Protein AF-A0A7J6G691-F1 (afdb_monomer_lite)

Foldseek 3Di:
DDDDPDPPPPDPVVVVVVVPPPQPWDKWFFCDFDDDPDPQADTDDGRFIWGWRDDDPVQKTWTDGPRDTHIDGVVRTDDPPPDDDDDD

Radius of gyration: 21.18 Å; chains: 1; bounding box: 38×75×43 Å

pLDDT: mean 78.26, std 21.81, range [35.25, 97.88]

Organism: Cannabis sativa (NCBI:txid3483)

Sequence (88 aa):
MHTGLGVYHFSTCFFYISHVIIESSFILQVIHQFDAQADGELSLSIDDYVVVRQVAPNGWSEGECKGKAGWFPSAYIQQQEKAPASKI

InterPro domains:
  IPR001452 SH3 domain [PF14604] (30-78)
  IPR001452 SH3 domain [PS50002] (23-82)
  IPR001452 SH3 domain [SM00326] (26-81)
  IPR036028 SH3-like domain superfamily [SSF50044] (26-82)

Structure (mmCIF, N/CA/C/O backbone):
data_AF-A0A7J6G691-F1
#
_entry.id   AF-A0A7J6G691-F1
#
loop_
_atom_site.group_PDB
_atom_site.id
_atom_site.type_symbol
_atom_site.label_atom_id
_atom_site.label_alt_id
_atom_site.label_comp_id
_atom_site.label_asym_id
_atom_site.label_entity_id
_atom_site.label_seq_id
_atom_site.pdbx_PDB_ins_code
_atom_site.Cartn_x
_atom_site.Cartn_y
_atom_site.Cartn_z
_atom_site.occupancy
_atom_site.B_iso_or_equiv
_atom_site.auth_seq_id
_atom_site.auth_comp_id
_atom_site.auth_asym_id
_atom_site.auth_atom_id
_atom_site.pdbx_PDB_model_num
ATOM 1 N N . MET A 1 1 ? 20.512 -54.676 13.828 1.00 35.25 1 MET A N 1
ATOM 2 C CA . MET A 1 1 ? 21.157 -54.422 15.134 1.00 35.25 1 MET A CA 1
ATOM 3 C C . MET A 1 1 ? 22.234 -53.375 14.918 1.00 35.25 1 MET A C 1
ATOM 5 O O . MET A 1 1 ? 22.999 -53.524 13.979 1.00 35.25 1 MET A O 1
ATOM 9 N N . HIS A 1 2 ? 22.137 -52.286 15.685 1.00 40.41 2 HIS A N 1
ATOM 10 C CA . HIS A 1 2 ? 22.938 -51.051 15.689 1.00 40.41 2 HIS A CA 1
ATOM 11 C C . HIS A 1 2 ? 24.422 -51.252 15.316 1.00 40.41 2 HIS A C 1
ATOM 13 O O . HIS A 1 2 ? 24.990 -52.280 15.653 1.00 40.41 2 HIS A O 1
ATOM 19 N N . THR A 1 3 ? 25.112 -50.335 14.636 1.00 45.47 3 THR A N 1
ATOM 20 C CA . THR A 1 3 ? 25.376 -48.945 15.049 1.00 45.47 3 THR A CA 1
ATOM 21 C C . THR A 1 3 ? 25.932 -48.121 13.885 1.00 45.47 3 THR A C 1
ATOM 23 O O . THR A 1 3 ? 26.741 -48.620 13.109 1.00 45.47 3 THR A O 1
ATOM 26 N N . GLY A 1 4 ? 25.617 -46.829 13.846 1.00 44.59 4 GLY A N 1
ATOM 27 C CA . GLY A 1 4 ? 26.367 -45.862 13.051 1.00 44.59 4 GLY A CA 1
ATOM 28 C C . GLY A 1 4 ? 25.788 -44.471 13.226 1.00 44.59 4 GLY A C 1
ATOM 29 O O . GLY A 1 4 ? 24.971 -44.050 12.416 1.00 44.59 4 GLY A O 1
ATOM 30 N N . LEU A 1 5 ? 26.170 -43.795 14.317 1.00 50.59 5 LEU A N 1
ATOM 31 C CA . LEU A 1 5 ? 25.908 -42.373 14.539 1.00 50.59 5 LEU A CA 1
ATOM 32 C C . LEU A 1 5 ? 26.558 -41.570 13.402 1.00 50.59 5 LEU A C 1
ATOM 34 O O . LEU A 1 5 ? 27.717 -41.170 13.477 1.00 50.59 5 LEU A O 1
ATOM 38 N N . GLY A 1 6 ? 25.796 -41.355 12.334 1.00 42.66 6 GLY A N 1
ATOM 39 C CA . GLY A 1 6 ? 26.063 -40.326 11.348 1.00 42.66 6 GLY A CA 1
ATOM 40 C C . GLY A 1 6 ? 25.718 -38.989 11.976 1.00 42.66 6 GLY A C 1
ATOM 41 O O . GLY A 1 6 ? 24.553 -38.685 12.216 1.00 42.66 6 GLY A O 1
ATOM 42 N N . VAL A 1 7 ? 26.758 -38.233 12.288 1.00 53.47 7 VAL A N 1
ATOM 43 C CA . VAL A 1 7 ? 26.731 -36.824 12.656 1.00 53.47 7 VAL A CA 1
ATOM 44 C C . VAL A 1 7 ? 25.900 -36.024 11.649 1.00 53.47 7 VAL A C 1
ATOM 46 O O . VAL A 1 7 ? 26.407 -35.529 10.647 1.00 53.47 7 VAL A O 1
ATOM 49 N N . TYR A 1 8 ? 24.604 -35.859 11.909 1.00 43.91 8 TYR A N 1
ATOM 50 C CA . TYR A 1 8 ? 23.865 -34.766 11.295 1.00 43.91 8 TYR A CA 1
ATOM 51 C C . TYR A 1 8 ? 24.353 -33.506 11.991 1.00 43.91 8 TYR A C 1
ATOM 53 O O . TYR A 1 8 ? 23.893 -33.141 13.071 1.00 43.91 8 TYR A O 1
ATOM 61 N N . HIS A 1 9 ? 25.368 -32.903 11.381 1.00 49.12 9 HIS A N 1
ATOM 62 C CA . HIS A 1 9 ? 25.708 -31.501 11.507 1.00 49.12 9 HIS A CA 1
ATOM 63 C C . HIS A 1 9 ? 24.410 -30.721 11.266 1.00 49.12 9 HIS A C 1
ATOM 65 O O . HIS A 1 9 ? 24.066 -30.402 10.128 1.00 49.12 9 HIS A O 1
ATOM 71 N N . PHE A 1 10 ? 23.623 -30.532 12.331 1.00 49.34 10 PHE A N 1
ATOM 72 C CA . PHE A 1 10 ? 22.460 -29.663 12.337 1.00 49.34 10 PHE A CA 1
ATOM 73 C C . PHE A 1 10 ? 23.021 -28.280 12.072 1.00 49.34 10 PHE A C 1
ATOM 75 O O . PHE A 1 10 ? 23.562 -27.626 12.959 1.00 49.34 10 PHE A O 1
ATOM 82 N N . SER A 1 11 ? 23.010 -27.936 10.787 1.00 48.88 11 SER A N 1
ATOM 83 C CA . SER A 1 11 ? 23.570 -26.722 10.239 1.00 48.88 11 SER A CA 1
ATOM 84 C C . SER A 1 11 ? 23.109 -25.559 11.101 1.00 48.88 11 SER A C 1
ATOM 86 O O . SER A 1 11 ? 21.912 -25.282 11.188 1.00 48.88 11 SER A O 1
ATOM 88 N N . THR A 1 12 ? 24.052 -24.874 11.740 1.00 54.12 12 THR A N 1
ATOM 89 C CA . THR A 1 12 ? 23.808 -23.649 12.508 1.00 54.12 12 THR A CA 1
ATOM 90 C C . THR A 1 12 ? 23.033 -22.614 11.670 1.00 54.12 12 THR A C 1
ATOM 92 O O . THR A 1 12 ? 22.332 -21.766 12.217 1.00 54.12 12 THR A O 1
ATOM 95 N N . CYS A 1 13 ? 23.059 -22.739 10.334 1.00 51.09 13 CYS A N 1
ATOM 96 C CA . CYS A 1 13 ? 22.236 -21.968 9.410 1.00 51.09 13 CYS A CA 1
ATOM 97 C C . CYS A 1 13 ? 20.728 -22.231 9.554 1.00 51.09 13 CYS A C 1
ATOM 99 O O . CYS A 1 13 ? 19.970 -21.280 9.465 1.00 51.09 13 CYS A O 1
ATOM 101 N N . PHE A 1 14 ? 20.255 -23.453 9.820 1.00 51.75 14 PHE A N 1
ATOM 102 C CA . PHE A 1 14 ? 18.807 -23.723 9.917 1.00 51.75 14 PHE A CA 1
ATOM 103 C C . PHE A 1 14 ? 18.149 -23.013 11.115 1.00 51.75 14 PHE A C 1
ATOM 105 O O . PHE A 1 14 ? 17.019 -22.536 11.008 1.00 51.75 14 PHE A O 1
ATOM 112 N N . PHE A 1 15 ? 18.870 -22.868 12.232 1.00 49.47 15 PHE A N 1
ATOM 113 C CA . PHE A 1 15 ? 18.390 -22.101 13.388 1.00 49.47 15 PHE A CA 1
ATOM 114 C C . PHE A 1 15 ? 18.596 -20.584 13.228 1.00 49.47 15 PHE A C 1
ATOM 116 O O . PHE A 1 15 ? 17.741 -19.823 13.671 1.00 49.47 15 PHE A O 1
ATOM 123 N N . TYR A 1 16 ? 19.659 -20.127 12.552 1.00 49.97 16 TYR A N 1
ATOM 124 C CA . TYR A 1 16 ? 19.876 -18.701 12.247 1.00 49.97 1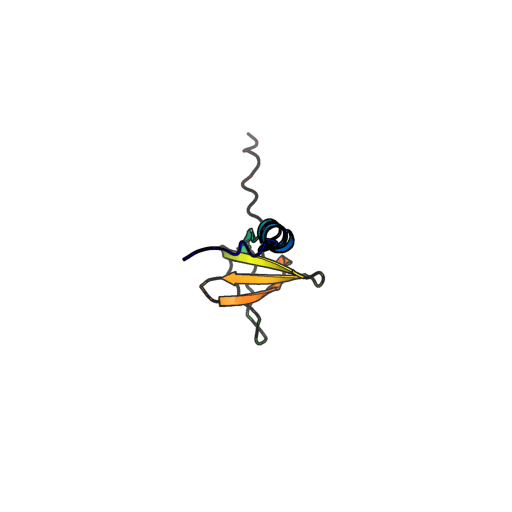6 TYR A CA 1
ATOM 125 C C . TYR A 1 16 ? 18.865 -18.159 11.222 1.00 49.97 16 TYR A C 1
ATOM 127 O O . TYR A 1 16 ? 18.326 -17.070 11.397 1.00 49.97 16 TYR A O 1
ATOM 135 N N . ILE A 1 17 ? 18.530 -18.960 10.207 1.00 53.31 17 ILE A N 1
ATOM 136 C CA . ILE A 1 17 ? 17.513 -18.631 9.201 1.00 53.31 17 ILE A CA 1
ATOM 137 C C . ILE A 1 17 ? 16.108 -18.643 9.821 1.00 53.31 17 ILE A C 1
ATOM 139 O O . ILE A 1 17 ? 15.252 -17.927 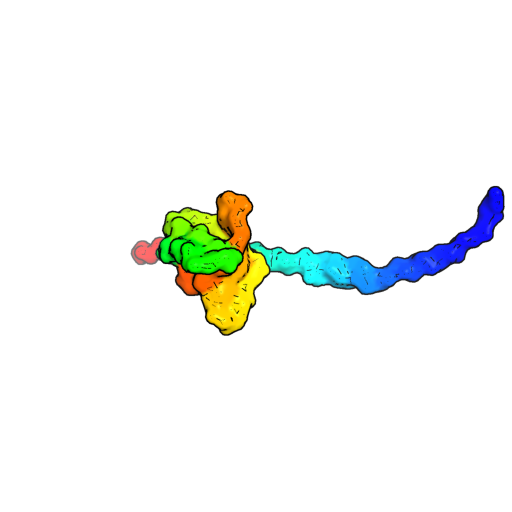9.339 1.00 53.31 17 ILE A O 1
ATOM 143 N N . SER A 1 18 ? 15.864 -19.369 10.918 1.00 50.72 18 SER A N 1
ATOM 144 C CA . SER A 1 18 ? 14.573 -19.315 11.631 1.00 50.72 18 SER A CA 1
ATOM 145 C C . SER A 1 18 ? 14.472 -18.142 12.625 1.00 50.72 18 SER A C 1
ATOM 147 O O . SER A 1 18 ? 13.379 -17.647 12.873 1.00 50.72 18 SER A O 1
ATOM 149 N N . H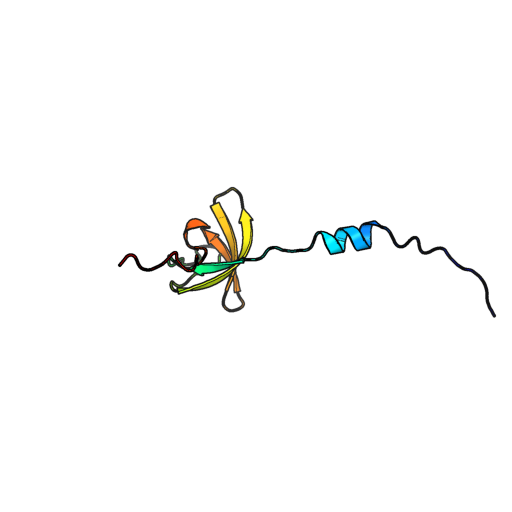IS A 1 19 ? 15.595 -17.670 13.188 1.00 47.94 19 HIS A N 1
ATOM 150 C CA . HIS A 1 19 ? 15.630 -16.542 14.140 1.00 47.94 19 HIS A CA 1
ATOM 151 C C . HIS A 1 19 ? 15.597 -15.154 13.467 1.00 47.94 19 HIS A C 1
ATOM 153 O O . HIS A 1 19 ? 15.259 -14.176 14.128 1.00 47.94 19 HIS A O 1
ATOM 159 N N . VAL A 1 20 ? 15.927 -15.055 12.171 1.00 47.09 20 VAL A N 1
ATOM 160 C CA . VAL A 1 20 ? 15.854 -13.818 11.355 1.00 47.09 20 VAL A CA 1
ATOM 161 C C . VAL A 1 20 ? 14.544 -13.751 10.541 1.00 47.09 20 VAL A C 1
ATOM 163 O O . VAL A 1 20 ? 14.429 -12.999 9.588 1.00 47.09 20 VAL A O 1
ATOM 166 N N . ILE A 1 21 ? 13.516 -14.519 10.914 1.00 51.28 21 ILE A N 1
ATOM 167 C CA . ILE A 1 21 ? 12.164 -14.450 10.321 1.00 51.28 21 ILE A CA 1
ATOM 168 C C . ILE A 1 21 ? 11.200 -13.960 11.401 1.00 51.28 21 ILE A C 1
ATOM 170 O O . ILE A 1 21 ? 10.187 -14.573 11.720 1.00 51.28 21 ILE A O 1
ATOM 174 N N . ILE A 1 22 ? 11.546 -12.831 12.014 1.00 52.34 22 ILE A N 1
ATOM 175 C CA . ILE A 1 22 ? 10.526 -11.957 12.584 1.00 52.34 22 ILE A CA 1
ATOM 176 C C . ILE A 1 22 ? 10.219 -10.973 11.462 1.00 52.34 22 ILE A C 1
ATOM 178 O O . ILE A 1 22 ? 10.750 -9.864 11.423 1.00 52.34 22 ILE A O 1
ATOM 182 N N . GLU A 1 23 ? 9.417 -11.440 10.503 1.00 57.78 23 GLU A N 1
ATOM 183 C CA . GLU A 1 23 ? 8.718 -10.595 9.539 1.00 57.78 23 GLU A CA 1
ATOM 184 C C . GLU A 1 23 ? 7.942 -9.569 10.370 1.00 57.78 23 GLU A C 1
ATOM 186 O O . GLU A 1 23 ? 6.878 -9.867 10.913 1.00 57.78 23 GLU A O 1
ATOM 191 N N . SER A 1 24 ? 8.522 -8.388 10.586 1.00 70.69 24 SER A N 1
ATOM 192 C CA . SER A 1 24 ? 7.853 -7.294 11.286 1.00 70.69 24 SER A CA 1
ATOM 193 C C . SER A 1 24 ? 6.775 -6.742 10.365 1.00 70.69 24 SER A C 1
ATOM 195 O O . SER A 1 24 ? 6.936 -5.679 9.774 1.00 70.69 24 SER A O 1
ATOM 197 N N . SER A 1 25 ? 5.688 -7.493 10.208 1.00 80.19 25 SER A N 1
ATOM 198 C CA . SER A 1 25 ? 4.488 -6.988 9.575 1.00 80.19 25 SER A CA 1
ATOM 199 C C . SER A 1 25 ? 3.763 -6.089 10.562 1.00 80.19 25 SER A C 1
ATOM 201 O O . SER A 1 25 ? 3.587 -6.455 11.727 1.00 80.19 25 SER A O 1
ATOM 203 N N . PHE A 1 26 ? 3.326 -4.926 10.109 1.00 88.50 26 PHE A N 1
ATOM 204 C CA . PHE A 1 26 ? 2.638 -3.952 10.946 1.00 88.50 26 PHE A CA 1
ATOM 205 C C . PHE A 1 26 ? 1.247 -3.671 10.384 1.00 88.50 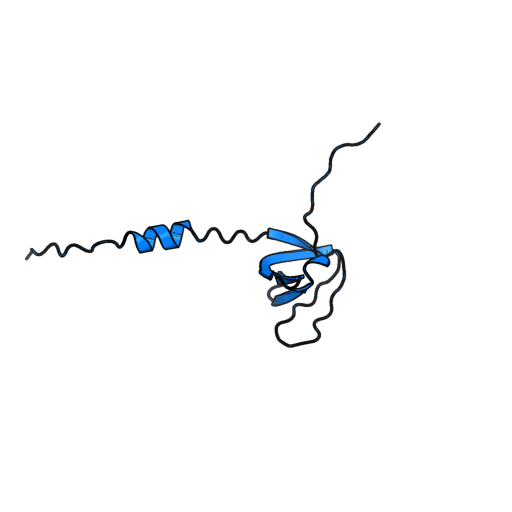26 PHE A C 1
ATOM 207 O O . PHE A 1 26 ? 1.050 -3.592 9.174 1.00 88.50 26 PHE A O 1
ATOM 214 N N . ILE A 1 27 ? 0.267 -3.554 11.280 1.00 92.50 27 ILE A N 1
ATOM 215 C CA . ILE A 1 27 ? -1.123 -3.271 10.917 1.00 92.50 27 ILE A CA 1
ATOM 216 C C . ILE A 1 27 ? -1.318 -1.761 10.937 1.00 92.50 27 ILE A C 1
ATOM 218 O O . ILE A 1 27 ? -1.175 -1.141 11.991 1.00 92.50 27 ILE A O 1
ATOM 222 N N . LEU A 1 28 ? -1.662 -1.184 9.789 1.00 94.62 28 LEU A N 1
ATOM 223 C CA . LEU A 1 28 ? -1.892 0.254 9.637 1.00 94.62 28 LEU A CA 1
ATOM 224 C C . LEU A 1 28 ? -3.306 0.533 9.166 1.00 94.62 28 LEU A C 1
ATOM 226 O O . LEU A 1 28 ? -3.885 -0.263 8.428 1.00 94.62 28 LEU A O 1
ATOM 230 N N . GLN A 1 29 ? -3.837 1.679 9.579 1.00 95.88 29 GLN A N 1
ATOM 231 C CA . GLN A 1 29 ? -5.124 2.159 9.095 1.00 95.88 29 GLN A CA 1
ATOM 232 C C . GLN A 1 29 ? -4.928 2.867 7.756 1.00 95.88 29 GLN A C 1
ATOM 234 O O . GLN A 1 29 ? -3.985 3.643 7.588 1.00 95.88 29 GLN A O 1
ATOM 239 N N . VAL A 1 30 ? -5.838 2.627 6.823 1.00 96.44 30 VAL A N 1
ATOM 240 C CA . VAL A 1 30 ? -5.927 3.358 5.563 1.00 96.44 30 VAL A CA 1
ATOM 241 C C . VAL A 1 30 ? -6.536 4.738 5.819 1.00 96.44 30 VAL A C 1
ATOM 243 O O . VAL A 1 30 ? -7.665 4.850 6.297 1.00 96.44 30 VAL A O 1
ATOM 246 N N . ILE A 1 31 ? -5.804 5.789 5.454 1.00 96.81 31 ILE A N 1
ATOM 247 C CA . ILE A 1 31 ? -6.234 7.191 5.588 1.00 96.81 31 ILE A CA 1
ATOM 248 C C . ILE A 1 31 ? -6.653 7.820 4.250 1.00 96.81 31 ILE A C 1
ATOM 250 O O . ILE A 1 31 ? -7.293 8.871 4.232 1.00 96.81 31 ILE A O 1
ATOM 254 N N . HIS A 1 32 ? -6.337 7.168 3.127 1.00 96.81 32 HIS A N 1
ATOM 255 C CA . HIS A 1 32 ? -6.723 7.594 1.783 1.00 96.81 32 HIS A CA 1
ATOM 256 C C . HIS A 1 32 ? -7.174 6.401 0.937 1.00 96.81 32 HIS A C 1
ATOM 258 O O . HIS A 1 32 ? -6.545 5.346 0.959 1.00 96.81 32 HIS A O 1
ATOM 264 N N . GLN A 1 33 ? -8.250 6.578 0.167 1.00 97.06 33 GLN A N 1
ATOM 265 C CA . GLN A 1 33 ? -8.705 5.564 -0.783 1.00 97.06 33 GLN A CA 1
ATOM 266 C C . GLN A 1 33 ? -7.691 5.417 -1.921 1.00 97.06 33 GLN A C 1
ATOM 268 O O . GLN A 1 33 ? -7.144 6.408 -2.407 1.00 97.06 33 GLN A O 1
ATOM 273 N N . PHE A 1 34 ? -7.479 4.183 -2.367 1.00 97.38 34 PHE A N 1
ATOM 274 C CA . PHE A 1 34 ? -6.679 3.875 -3.545 1.00 97.38 34 PHE A CA 1
ATOM 275 C C . PHE A 1 34 ? -7.383 2.793 -4.354 1.00 97.38 34 PHE A C 1
ATOM 277 O O . PHE A 1 34 ? -7.740 1.749 -3.815 1.00 97.38 34 PHE A O 1
ATOM 284 N N . ASP A 1 35 ? -7.585 3.036 -5.641 1.00 97.44 35 ASP A N 1
ATOM 285 C CA . ASP A 1 35 ? -8.134 2.054 -6.566 1.00 97.44 35 ASP A CA 1
ATOM 286 C C . ASP A 1 35 ? -6.978 1.460 -7.371 1.00 97.44 35 ASP A C 1
ATOM 288 O O . ASP A 1 35 ? -6.253 2.206 -8.029 1.00 97.44 35 ASP A O 1
ATOM 292 N N . ALA A 1 36 ? -6.800 0.137 -7.320 1.00 96.62 36 ALA A N 1
ATOM 293 C CA . ALA A 1 36 ? -5.788 -0.558 -8.111 1.00 96.62 36 ALA A CA 1
ATOM 294 C C . ALA A 1 36 ? -5.952 -0.242 -9.610 1.00 96.62 36 ALA A C 1
ATOM 296 O O . ALA A 1 36 ? -7.043 -0.368 -10.172 1.00 96.62 36 ALA A O 1
ATOM 297 N N . GLN A 1 37 ? -4.863 0.180 -10.242 1.00 96.25 37 GLN A N 1
ATOM 298 C CA . GLN A 1 37 ? -4.755 0.569 -11.648 1.00 96.25 37 GLN A CA 1
ATOM 299 C C . GLN A 1 37 ? -4.078 -0.515 -12.501 1.00 96.25 37 GLN A C 1
ATOM 301 O O . GLN A 1 37 ? -4.269 -0.546 -13.718 1.00 96.25 37 GLN A O 1
ATOM 306 N N . ALA A 1 38 ? -3.296 -1.401 -11.883 1.00 95.88 38 ALA A N 1
ATOM 307 C CA . ALA A 1 38 ? -2.572 -2.480 -12.544 1.00 95.88 38 ALA A CA 1
ATOM 308 C C . ALA A 1 38 ? -2.685 -3.814 -11.790 1.00 95.88 38 ALA A C 1
ATOM 310 O O . ALA A 1 38 ? -3.074 -3.880 -10.623 1.00 95.88 38 ALA A O 1
ATOM 311 N N . ASP A 1 39 ? -2.328 -4.900 -12.478 1.00 94.75 39 ASP A N 1
ATOM 312 C CA . ASP A 1 39 ? -2.219 -6.217 -11.855 1.00 94.75 39 ASP A CA 1
ATOM 313 C C . ASP A 1 39 ? -1.127 -6.207 -10.771 1.00 94.75 39 ASP A C 1
ATOM 315 O O . ASP A 1 39 ? -0.054 -5.628 -10.957 1.00 94.75 39 ASP A O 1
ATOM 319 N N . GLY A 1 40 ? -1.419 -6.818 -9.623 1.00 94.94 40 GLY A N 1
ATOM 320 C CA . GLY A 1 40 ? -0.539 -6.812 -8.452 1.00 94.94 40 GLY A CA 1
ATOM 321 C C . GLY A 1 40 ? -0.702 -5.609 -7.516 1.00 94.94 40 GLY A C 1
ATOM 322 O O . GLY A 1 40 ? -0.078 -5.592 -6.455 1.00 94.94 40 GLY A O 1
ATOM 323 N N . GLU A 1 41 ? -1.548 -4.630 -7.843 1.00 97.56 41 GLU A N 1
ATOM 324 C CA . GLU A 1 41 ? -1.904 -3.537 -6.931 1.00 97.56 41 GLU A CA 1
ATOM 325 C C . GLU A 1 41 ? -3.103 -3.902 -6.040 1.00 97.56 41 GLU A C 1
ATOM 327 O O . GLU A 1 41 ? -3.994 -4.664 -6.427 1.00 97.56 41 GLU A O 1
ATOM 332 N N . LEU A 1 42 ? -3.137 -3.351 -4.824 1.00 97.50 42 LEU A N 1
ATOM 333 C CA . LEU A 1 42 ? -4.194 -3.596 -3.842 1.00 97.50 42 LEU A CA 1
ATOM 334 C C . LEU A 1 42 ? -5.051 -2.346 -3.655 1.00 97.50 42 LEU A C 1
ATOM 336 O O . LEU A 1 42 ? -4.564 -1.334 -3.160 1.00 97.50 42 LEU A O 1
ATOM 340 N N . SER A 1 43 ? -6.345 -2.437 -3.970 1.00 97.44 43 SER A N 1
ATOM 341 C CA . SER A 1 43 ? -7.287 -1.365 -3.641 1.00 97.44 43 SER A CA 1
ATOM 342 C C . SER A 1 43 ? -7.459 -1.222 -2.126 1.00 97.44 43 SER A C 1
ATOM 344 O O . SER A 1 43 ? -7.635 -2.215 -1.417 1.00 97.44 43 SER A O 1
ATOM 346 N N . LEU A 1 44 ? -7.482 0.018 -1.644 1.00 97.06 44 LEU A N 1
ATOM 347 C CA . LEU A 1 44 ? -7.652 0.382 -0.242 1.00 97.06 44 LEU A CA 1
ATOM 348 C C . LEU A 1 44 ? -8.936 1.191 -0.052 1.00 97.06 44 LEU A C 1
ATOM 350 O O . LEU A 1 44 ? -9.215 2.101 -0.831 1.00 97.06 44 LEU A O 1
ATOM 354 N N . SER A 1 45 ? -9.689 0.911 1.011 1.00 97.12 45 SER A N 1
ATOM 355 C CA . SER A 1 45 ? -10.805 1.755 1.457 1.00 97.12 45 SER A CA 1
ATOM 356 C C . SER A 1 45 ? -10.435 2.459 2.757 1.00 97.12 45 SER A C 1
ATOM 358 O O . SER A 1 45 ? -9.814 1.855 3.626 1.00 97.12 45 SER A O 1
ATOM 360 N N . ILE A 1 46 ? -10.803 3.735 2.887 1.00 96.12 46 ILE A N 1
ATOM 361 C CA . ILE A 1 46 ? -10.567 4.516 4.112 1.00 96.12 46 ILE A CA 1
ATOM 362 C C . ILE A 1 46 ? -11.155 3.773 5.318 1.00 96.12 46 ILE A C 1
ATOM 364 O O . ILE A 1 46 ? -12.194 3.124 5.195 1.00 96.12 46 ILE A O 1
ATOM 368 N N . ASP A 1 47 ? -10.469 3.863 6.459 1.00 94.31 47 ASP A N 1
ATOM 369 C CA . ASP A 1 47 ? -10.797 3.187 7.721 1.00 94.31 47 ASP A CA 1
ATOM 370 C C . ASP A 1 47 ? -10.638 1.656 7.728 1.00 94.31 47 ASP A C 1
ATOM 372 O O . ASP A 1 47 ? -10.793 1.038 8.784 1.00 94.31 47 ASP A O 1
ATOM 376 N N . ASP A 1 48 ? -10.246 1.029 6.613 1.00 94.31 48 ASP A N 1
ATOM 377 C CA . ASP A 1 48 ? -9.763 -0.352 6.654 1.00 94.31 48 ASP A CA 1
ATOM 378 C C . ASP A 1 48 ? -8.395 -0.437 7.345 1.00 94.31 48 ASP A C 1
ATOM 380 O O . ASP A 1 48 ? -7.639 0.533 7.453 1.00 94.31 48 ASP A O 1
ATOM 384 N N . TYR A 1 49 ? -8.047 -1.655 7.754 1.00 94.31 49 TYR A N 1
ATOM 385 C CA . TYR A 1 49 ? -6.718 -1.997 8.237 1.00 94.31 49 TYR A CA 1
ATOM 386 C C . TYR A 1 49 ? -6.017 -2.917 7.240 1.00 94.31 49 TYR A C 1
ATOM 388 O O . TYR A 1 49 ? -6.602 -3.889 6.753 1.00 94.31 49 TYR A O 1
ATOM 396 N N . VAL A 1 50 ? -4.752 -2.619 6.960 1.00 95.56 50 VAL A N 1
ATOM 397 C CA . VAL A 1 50 ? -3.892 -3.417 6.083 1.00 95.56 50 VAL A CA 1
ATOM 398 C C . VAL A 1 50 ? -2.704 -3.948 6.869 1.00 95.56 50 VAL A C 1
ATOM 400 O O . VAL A 1 50 ? -2.092 -3.229 7.663 1.00 95.56 50 VAL A O 1
ATOM 403 N N . VAL A 1 51 ? -2.382 -5.220 6.652 1.00 94.69 51 VAL A N 1
ATOM 404 C CA . VAL A 1 51 ? -1.157 -5.832 7.166 1.00 94.69 51 VAL A CA 1
ATOM 405 C C . VAL A 1 51 ? -0.049 -5.510 6.176 1.00 94.69 51 VAL A C 1
ATOM 407 O O . VAL A 1 51 ? -0.012 -6.080 5.088 1.00 94.69 51 VAL A O 1
ATOM 410 N N . VAL A 1 52 ? 0.842 -4.589 6.521 1.00 94.31 52 VAL A N 1
ATOM 411 C CA . VAL A 1 52 ? 1.999 -4.262 5.684 1.00 94.31 52 VAL A CA 1
ATOM 412 C C . VAL A 1 52 ? 3.090 -5.285 5.934 1.00 94.31 52 VAL A C 1
ATOM 414 O O . VAL A 1 52 ? 3.476 -5.494 7.081 1.00 94.31 52 VAL A O 1
ATOM 417 N N . ARG A 1 53 ? 3.590 -5.904 4.865 1.00 92.06 53 ARG A N 1
ATOM 418 C CA . ARG A 1 53 ? 4.663 -6.909 4.916 1.00 92.06 53 ARG A CA 1
ATOM 419 C C . ARG A 1 53 ? 6.007 -6.319 4.520 1.00 92.06 53 ARG A C 1
ATOM 421 O O . ARG A 1 53 ? 7.015 -6.630 5.143 1.00 92.06 53 ARG A O 1
ATOM 428 N N . GLN A 1 54 ? 6.016 -5.421 3.533 1.00 91.62 54 GLN A N 1
ATOM 429 C CA . GLN A 1 54 ? 7.224 -4.695 3.157 1.00 91.62 54 GLN A CA 1
ATOM 430 C C . GLN A 1 54 ? 6.940 -3.253 2.750 1.00 91.62 54 GLN A C 1
ATOM 432 O O . GLN A 1 54 ? 5.859 -2.918 2.267 1.00 91.62 54 GLN A O 1
ATOM 437 N N . VAL A 1 55 ? 7.971 -2.420 2.874 1.00 92.50 55 VAL A N 1
ATOM 438 C CA . VAL A 1 55 ? 8.018 -1.067 2.317 1.00 92.50 55 VAL A CA 1
ATOM 439 C C . VAL A 1 55 ? 9.195 -1.003 1.359 1.00 92.50 55 VAL A C 1
ATOM 441 O O . VAL A 1 55 ? 10.334 -1.276 1.741 1.00 92.50 55 VAL A O 1
ATOM 444 N N . ALA A 1 56 ? 8.922 -0.669 0.108 1.00 92.81 56 ALA A N 1
ATOM 445 C CA . ALA A 1 56 ? 9.931 -0.443 -0.907 1.00 92.81 56 ALA A CA 1
ATOM 446 C C . ALA A 1 56 ? 10.436 1.014 -0.850 1.00 92.81 56 ALA A C 1
ATOM 448 O O . ALA A 1 56 ? 9.685 1.939 -0.529 1.00 92.81 56 ALA A O 1
ATOM 449 N N . PRO A 1 57 ? 11.709 1.266 -1.206 1.00 92.75 57 PRO A N 1
ATOM 450 C CA . PRO A 1 57 ? 12.301 2.606 -1.152 1.00 92.75 57 PRO A CA 1
ATOM 451 C C . PRO A 1 57 ? 11.707 3.589 -2.177 1.00 92.75 57 PRO A C 1
ATOM 453 O O . PRO A 1 57 ? 12.013 4.776 -2.138 1.00 92.75 57 PRO A O 1
ATOM 456 N N . ASN A 1 58 ? 10.863 3.113 -3.096 1.00 93.62 58 ASN A N 1
ATOM 457 C CA . ASN A 1 58 ? 10.162 3.916 -4.099 1.00 93.62 58 ASN A CA 1
ATOM 458 C C . ASN A 1 58 ? 8.834 4.514 -3.584 1.00 93.62 58 ASN A C 1
ATOM 460 O O . ASN A 1 58 ? 8.072 5.057 -4.381 1.00 93.62 58 ASN A O 1
ATOM 464 N N . GLY A 1 59 ? 8.542 4.396 -2.285 1.00 95.56 59 GLY A N 1
ATOM 465 C CA . GLY A 1 59 ? 7.321 4.929 -1.675 1.00 95.56 59 GLY A CA 1
ATOM 466 C C . GLY A 1 59 ? 6.092 4.030 -1.824 1.00 95.56 59 GLY A C 1
ATOM 467 O O . GLY A 1 59 ? 4.973 4.497 -1.602 1.00 95.56 59 GLY A O 1
ATOM 468 N N . TRP A 1 60 ? 6.290 2.765 -2.197 1.00 96.88 60 TRP A N 1
ATOM 469 C CA . TRP A 1 60 ? 5.241 1.752 -2.239 1.00 96.88 60 TRP A CA 1
ATOM 470 C C . TRP A 1 60 ? 5.387 0.756 -1.096 1.00 96.88 60 TRP A C 1
ATOM 472 O O . TRP A 1 60 ? 6.492 0.379 -0.710 1.00 96.88 60 TRP A O 1
ATOM 482 N N . SER A 1 61 ? 4.257 0.290 -0.588 1.00 96.31 61 SER A N 1
ATOM 483 C CA . SER A 1 61 ? 4.172 -0.782 0.393 1.00 96.31 61 SER A CA 1
ATOM 484 C C . SER A 1 61 ? 3.447 -1.974 -0.211 1.00 96.31 61 SER A C 1
ATOM 486 O O . SER A 1 61 ? 2.493 -1.800 -0.968 1.00 96.31 61 SER A O 1
ATOM 488 N N . GLU A 1 62 ? 3.876 -3.176 0.155 1.00 96.19 62 GLU A N 1
ATOM 489 C CA . GLU A 1 62 ? 3.119 -4.397 -0.100 1.00 96.19 62 GLU A CA 1
ATOM 490 C C . GLU A 1 62 ? 2.403 -4.807 1.182 1.00 96.19 62 GLU A C 1
ATOM 492 O O . GLU A 1 62 ? 2.990 -4.815 2.274 1.00 96.19 62 GLU A O 1
ATOM 497 N N . GLY A 1 63 ? 1.141 -5.187 1.054 1.00 95.38 63 GLY A N 1
ATOM 498 C CA . GLY A 1 63 ? 0.378 -5.677 2.184 1.00 95.38 63 GLY A CA 1
ATOM 499 C C . GLY A 1 63 ? -0.815 -6.515 1.779 1.00 95.38 63 GLY A C 1
ATOM 500 O O . GLY A 1 63 ? -1.036 -6.795 0.601 1.00 95.38 63 GLY A O 1
ATOM 501 N N . GLU A 1 64 ? -1.572 -6.919 2.789 1.00 95.38 64 GLU A N 1
ATOM 502 C CA . GLU A 1 64 ? -2.773 -7.725 2.636 1.00 95.38 64 GLU A CA 1
ATOM 503 C C . GLU A 1 64 ? -3.958 -7.083 3.360 1.00 95.38 64 GLU A C 1
ATOM 505 O O . GLU A 1 64 ? -3.859 -6.665 4.518 1.00 95.38 64 GLU A O 1
ATOM 510 N N . CYS A 1 65 ? -5.094 -7.019 2.671 1.00 93.19 65 CYS A N 1
ATOM 511 C CA . CYS A 1 65 ? -6.368 -6.582 3.225 1.00 93.19 65 CYS A CA 1
ATOM 512 C C . CYS A 1 65 ? -7.493 -7.426 2.617 1.00 93.19 65 CYS A C 1
ATOM 514 O O . CYS A 1 65 ? -7.504 -7.693 1.415 1.00 93.19 65 CYS A O 1
ATOM 516 N N . LYS A 1 66 ? -8.455 -7.865 3.442 1.00 89.44 66 LYS A N 1
ATOM 517 C CA . LYS A 1 66 ? -9.641 -8.629 2.995 1.00 89.44 66 LYS A CA 1
ATOM 518 C C . LYS A 1 66 ? -9.291 -9.867 2.141 1.00 89.44 66 LYS A C 1
ATOM 520 O O . LYS A 1 66 ? -9.9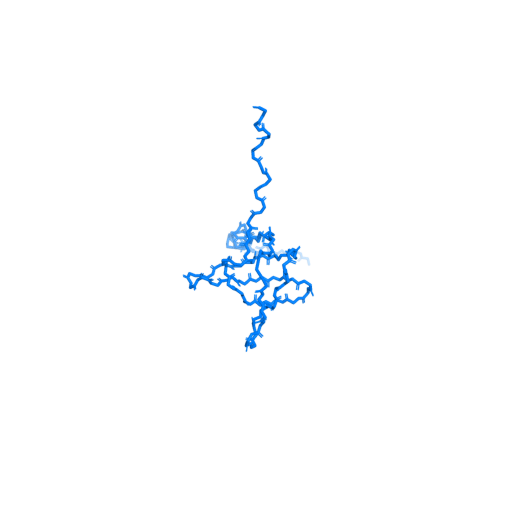98 -10.190 1.189 1.00 89.44 66 LYS A O 1
ATOM 525 N N . GLY A 1 67 ? -8.191 -10.550 2.474 1.00 91.00 67 GLY A N 1
ATOM 526 C CA . GLY A 1 67 ? -7.713 -11.745 1.765 1.00 91.00 67 GLY A CA 1
ATOM 527 C C . GLY A 1 67 ? -7.107 -11.477 0.383 1.00 91.00 67 GLY A C 1
ATOM 528 O O . GLY A 1 67 ? -6.900 -12.419 -0.380 1.00 91.00 67 GLY A O 1
ATOM 529 N N . LYS A 1 68 ? -6.841 -10.213 0.038 1.00 94.56 68 LYS A N 1
ATOM 530 C CA . LYS A 1 68 ? -6.131 -9.811 -1.179 1.00 94.56 68 LYS A CA 1
ATOM 531 C C . LYS A 1 68 ? -4.801 -9.183 -0.806 1.00 94.56 68 LYS A C 1
ATOM 533 O O . LYS A 1 68 ? -4.747 -8.364 0.109 1.00 94.56 68 LYS A O 1
ATOM 538 N N . ALA A 1 69 ? -3.762 -9.533 -1.550 1.00 95.56 69 ALA A N 1
ATOM 539 C CA . ALA A 1 69 ? -2.437 -8.963 -1.399 1.00 95.56 69 ALA A CA 1
ATOM 540 C C . ALA A 1 69 ? -2.051 -8.145 -2.629 1.00 95.56 69 ALA A C 1
ATOM 542 O O . ALA A 1 69 ? -2.443 -8.484 -3.746 1.00 95.56 69 ALA A O 1
ATOM 543 N N . GLY A 1 70 ? -1.270 -7.094 -2.410 1.00 97.44 70 GLY A N 1
ATOM 544 C CA . GLY A 1 70 ? -0.741 -6.277 -3.491 1.00 97.44 70 GLY A CA 1
ATOM 545 C C . GLY A 1 70 ? -0.089 -4.992 -3.004 1.00 97.44 70 GLY A C 1
ATOM 546 O O . GLY A 1 70 ? 0.049 -4.745 -1.801 1.00 97.44 70 GLY A O 1
ATOM 547 N N . TRP A 1 71 ? 0.310 -4.187 -3.978 1.00 97.88 71 TRP A N 1
ATOM 548 C CA . TRP A 1 71 ? 1.054 -2.951 -3.792 1.00 97.88 71 TRP A CA 1
ATOM 549 C C . TRP A 1 71 ? 0.143 -1.728 -3.716 1.00 97.88 71 TRP A C 1
ATOM 551 O O . TRP A 1 71 ? -0.855 -1.632 -4.430 1.00 97.88 71 TRP A O 1
ATOM 561 N N . PHE A 1 72 ? 0.505 -0.777 -2.861 1.00 97.88 72 PHE A N 1
ATOM 562 C CA . PHE A 1 72 ? -0.180 0.506 -2.714 1.00 97.88 72 PHE A CA 1
ATOM 563 C C . PHE A 1 72 ? 0.789 1.597 -2.222 1.00 97.88 72 PHE A C 1
ATOM 565 O O . PHE A 1 72 ? 1.853 1.278 -1.681 1.00 97.88 72 PHE A O 1
ATOM 572 N N . PRO A 1 73 ? 0.459 2.893 -2.369 1.00 97.69 73 PRO A N 1
ATOM 573 C CA . PRO A 1 73 ? 1.323 3.973 -1.897 1.00 97.69 73 PRO A CA 1
ATOM 574 C C . PRO A 1 73 ? 1.480 3.964 -0.370 1.00 97.69 73 PRO A C 1
ATOM 576 O O . PRO A 1 73 ? 0.495 4.015 0.370 1.00 97.69 73 PRO A O 1
ATOM 579 N N . SER A 1 74 ? 2.716 3.992 0.132 1.00 96.31 74 SER A N 1
ATOM 580 C CA . SER A 1 74 ? 2.994 3.971 1.579 1.00 96.31 74 SER A CA 1
ATOM 581 C C . SER A 1 74 ? 2.427 5.183 2.322 1.00 96.31 74 SER A C 1
ATOM 583 O O . SER A 1 74 ? 2.176 5.111 3.517 1.00 96.31 74 SER A O 1
ATOM 585 N N . ALA A 1 75 ? 2.209 6.303 1.630 1.00 96.56 75 ALA A N 1
ATOM 586 C CA . ALA A 1 75 ? 1.649 7.517 2.220 1.00 96.56 75 ALA A CA 1
ATOM 587 C C . ALA A 1 75 ? 0.143 7.414 2.542 1.00 96.56 75 ALA A C 1
ATOM 589 O O . ALA A 1 75 ? -0.406 8.317 3.164 1.00 96.56 75 ALA A O 1
ATOM 590 N N . TYR A 1 76 ? -0.541 6.354 2.092 1.00 96.69 76 TYR A N 1
ATOM 591 C CA . TYR A 1 76 ? -2.002 6.216 2.206 1.00 96.69 76 TYR A CA 1
ATOM 592 C C . TYR A 1 76 ? -2.419 5.440 3.460 1.00 96.69 76 TYR A C 1
ATOM 594 O O . TYR A 1 76 ? -3.605 5.236 3.717 1.00 96.69 76 TYR A O 1
ATOM 602 N N . ILE A 1 77 ? -1.433 5.029 4.249 1.00 95.06 77 ILE A N 1
ATOM 603 C CA . ILE A 1 77 ? -1.567 4.254 5.473 1.00 95.06 77 ILE A CA 1
ATOM 604 C C . ILE A 1 77 ? -0.873 4.990 6.615 1.00 95.06 77 ILE A C 1
ATOM 606 O O . ILE A 1 77 ? 0.135 5.667 6.414 1.00 95.06 77 ILE A O 1
ATOM 610 N N . GLN A 1 78 ? -1.389 4.844 7.830 1.00 92.19 78 GLN A N 1
ATOM 611 C CA . GLN A 1 78 ? -0.821 5.489 9.007 1.00 92.19 78 GLN A CA 1
ATOM 612 C C . GLN A 1 78 ? -0.776 4.535 10.201 1.00 92.19 78 GLN A C 1
ATOM 614 O O . GLN A 1 78 ? -1.692 3.744 10.437 1.00 92.19 78 GLN A O 1
ATOM 619 N N . GLN A 1 79 ? 0.311 4.626 10.974 1.00 84.50 79 GLN A N 1
ATOM 620 C CA . GLN A 1 79 ? 0.400 3.993 12.289 1.00 84.50 79 GLN A CA 1
ATOM 621 C C . GLN A 1 79 ? -0.608 4.668 13.210 1.00 84.50 79 GLN A C 1
ATOM 623 O O . GLN A 1 79 ? -0.553 5.881 13.402 1.00 84.50 79 GLN A O 1
ATOM 628 N N . GLN A 1 80 ? -1.525 3.890 13.786 1.00 69.25 80 GLN A N 1
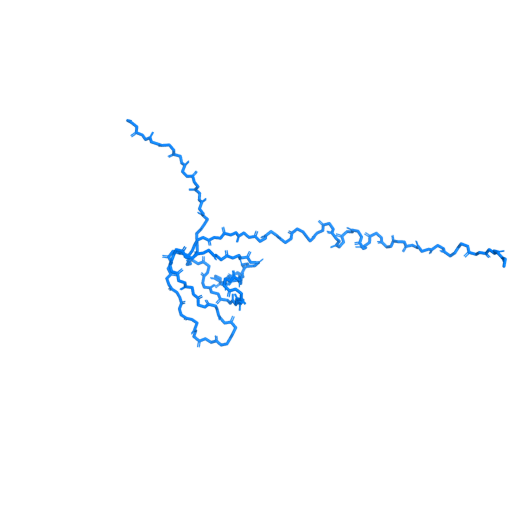ATOM 629 C CA . GLN A 1 80 ? -2.374 4.401 14.854 1.00 69.25 80 GLN A CA 1
ATOM 630 C C . GLN A 1 80 ? -1.528 4.576 16.117 1.00 69.25 80 GLN A C 1
ATOM 632 O O . GLN A 1 80 ? -1.466 3.699 16.976 1.00 69.25 80 GLN A O 1
ATOM 637 N N . GLU A 1 81 ? -0.869 5.724 16.243 1.00 60.56 81 GLU A N 1
ATOM 638 C CA . GLU A 1 81 ? -0.355 6.184 17.526 1.00 60.56 81 GLU A CA 1
ATOM 639 C C . GLU A 1 81 ? -1.575 6.539 18.388 1.00 60.56 81 GLU A C 1
ATOM 641 O O . GLU A 1 81 ? -2.186 7.597 18.232 1.00 60.56 81 GLU A O 1
ATOM 646 N N . LYS A 1 82 ? -2.018 5.634 19.270 1.00 47.41 82 LYS A N 1
ATOM 647 C CA . LYS A 1 82 ? -3.005 6.002 20.298 1.00 47.41 82 LYS A CA 1
ATOM 648 C C . LYS A 1 82 ? -2.359 7.020 21.261 1.00 47.41 82 LYS A C 1
ATOM 650 O O . LYS A 1 82 ? -1.737 6.617 22.232 1.00 47.41 82 LYS A O 1
ATOM 655 N N . ALA A 1 83 ? -2.552 8.302 20.930 1.00 49.69 83 ALA A N 1
ATOM 656 C CA . ALA A 1 83 ? -2.574 9.564 21.694 1.00 49.69 83 ALA A CA 1
ATOM 657 C C . ALA A 1 83 ? -1.605 9.805 22.877 1.00 49.69 83 ALA A C 1
ATOM 659 O O . ALA A 1 83 ? -1.561 9.012 23.817 1.00 49.69 83 ALA A O 1
ATOM 660 N N . PRO A 1 84 ? -1.089 11.045 23.019 1.00 46.44 84 PRO A N 1
ATOM 661 C CA . PRO A 1 84 ? -0.952 11.676 24.325 1.00 46.44 84 PRO A CA 1
ATOM 662 C C . PRO A 1 84 ? -2.174 12.559 24.660 1.00 46.44 84 PRO A C 1
ATOM 664 O O . PRO A 1 84 ? -2.462 13.541 23.987 1.00 46.44 84 PRO A O 1
ATOM 667 N N . ALA A 1 85 ? -2.873 12.146 25.723 1.00 55.00 85 ALA A N 1
ATOM 668 C CA . ALA A 1 85 ? -3.586 12.909 26.757 1.00 55.00 85 ALA A CA 1
ATOM 669 C C . ALA A 1 85 ? -4.298 14.242 26.420 1.00 55.00 85 ALA A C 1
ATOM 671 O O . ALA A 1 85 ? -3.692 15.223 25.997 1.00 55.00 85 ALA A O 1
ATOM 672 N N . SER A 1 86 ? -5.577 14.310 26.819 1.00 53.78 86 SER A N 1
ATOM 673 C CA . SER A 1 86 ? -6.327 15.541 27.097 1.00 53.78 86 SER A CA 1
ATOM 674 C C . SER A 1 86 ? -5.448 16.638 27.696 1.00 53.78 86 SER A C 1
ATOM 676 O O . SER A 1 86 ? -4.896 16.469 28.785 1.00 53.78 86 SER A O 1
ATOM 678 N N . LYS A 1 87 ? -5.398 17.798 27.043 1.00 50.50 87 LYS A N 1
ATOM 679 C CA . LYS A 1 87 ? -4.986 19.033 27.705 1.00 50.50 87 LYS A CA 1
ATOM 680 C C . LYS A 1 87 ? -6.250 19.728 28.207 1.00 50.50 87 LYS A C 1
ATOM 682 O O . LYS A 1 87 ? -6.987 20.312 27.418 1.00 50.50 87 LYS A O 1
ATOM 687 N N . ILE A 1 88 ? -6.517 19.534 29.498 1.00 53.25 88 ILE A N 1
ATOM 688 C CA . ILE A 1 88 ? -7.397 20.382 30.318 1.00 53.25 88 ILE A CA 1
ATOM 689 C C . ILE A 1 88 ? -6.857 21.812 30.399 1.00 53.25 88 ILE A C 1
ATOM 691 O O . ILE A 1 88 ? -5.615 21.986 30.304 1.00 53.25 88 ILE A O 1
#

Secondary structure (DSSP, 8-state):
-----------HHHHHHHHT-----EEEEE-S-B---STTB--B-TT-EEEEEEE-TTSEEEEEETTEEEEEEGGGEE----------